Protein AF-A0A7C3L0Z0-F1 (afdb_monomer_lite)

Secondary structure (DSSP, 8-state):
--------TTT--GGGT--HHHHH-SSTTSEEEETTTTEEEE-TTT-----HHHHH-

pLDDT: mean 92.77, std 5.82, range [55.09, 96.06]

Sequence (57 aa):
MYNVAFVQDEKCVAQKGCRLCIMYCPEADCIKLDTRKMKAYVVIEKCKGCELCVVVC

Radius of gyration: 10.54 Å; chains: 1; bounding box: 23×23×33 Å

Foldseek 3Di:
DADFDFDDLVPFPLVVPDCFLVVQPPFHPQWDQDPVSSGIGGPRVRGPNPCRSVVRD

Structure (mmCIF, N/CA/C/O backbone):
data_AF-A0A7C3L0Z0-F1
#
_entry.id   AF-A0A7C3L0Z0-F1
#
loop_
_atom_site.group_PDB
_atom_site.id
_atom_site.type_symbol
_atom_site.label_atom_id
_atom_site.label_alt_id
_atom_site.label_comp_id
_atom_site.label_asym_id
_atom_site.label_entity_id
_atom_site.label_seq_id
_atom_site.pdbx_PDB_ins_code
_atom_site.Cartn_x
_atom_site.Cartn_y
_atom_site.Cartn_z
_atom_site.occupancy
_atom_site.B_iso_or_equiv
_atom_site.auth_seq_id
_atom_site.auth_comp_id
_atom_site.auth_asym_id
_atom_site.auth_atom_id
_atom_site.pdbx_PDB_model_num
ATOM 1 N N . MET A 1 1 ? 1.503 -3.738 -20.781 1.00 55.09 1 MET A N 1
ATOM 2 C CA . MET A 1 1 ? 0.609 -3.797 -19.607 1.00 55.09 1 MET A CA 1
ATOM 3 C C . MET A 1 1 ? 1.437 -4.292 -18.441 1.00 55.09 1 MET A C 1
ATOM 5 O O . MET A 1 1 ? 2.012 -5.362 -18.569 1.00 55.09 1 MET A O 1
ATOM 9 N N . TYR A 1 2 ? 1.578 -3.507 -17.378 1.00 74.56 2 TYR A N 1
ATOM 10 C CA . TYR A 1 2 ? 2.179 -3.980 -16.131 1.00 74.56 2 TYR A CA 1
ATOM 11 C C . TYR A 1 2 ? 1.092 -4.020 -15.057 1.00 74.56 2 TYR A C 1
ATOM 13 O O . TYR A 1 2 ? 0.155 -3.220 -15.096 1.00 74.56 2 TYR A O 1
ATOM 21 N N . ASN A 1 3 ? 1.194 -4.979 -14.139 1.00 87.31 3 ASN A N 1
ATOM 22 C CA . ASN A 1 3 ? 0.279 -5.084 -13.010 1.00 87.31 3 ASN A CA 1
ATOM 23 C C . ASN A 1 3 ? 0.498 -3.891 -12.072 1.00 87.31 3 ASN A C 1
ATOM 25 O O . ASN A 1 3 ? 1.637 -3.512 -11.793 1.00 87.31 3 ASN A O 1
ATOM 29 N N 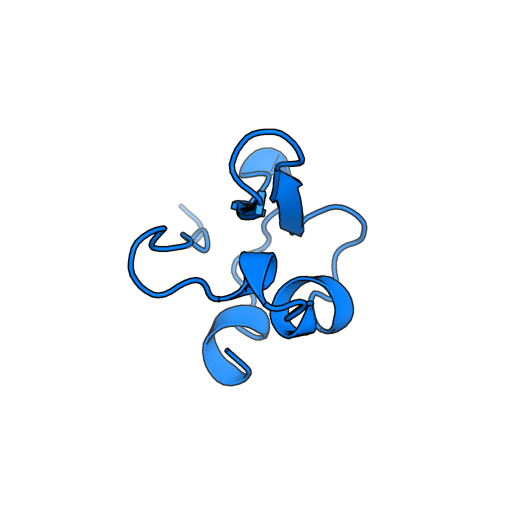. VAL A 1 4 ? -0.591 -3.303 -11.582 1.00 92.75 4 VAL A N 1
ATOM 30 C CA . VAL A 1 4 ? -0.557 -2.188 -10.628 1.00 92.75 4 VAL A CA 1
ATOM 31 C C . VAL A 1 4 ? -1.217 -2.638 -9.336 1.00 92.75 4 VAL A C 1
ATOM 33 O O . VAL A 1 4 ? -2.302 -3.215 -9.352 1.00 92.75 4 VAL A O 1
ATOM 36 N N . ALA A 1 5 ? -0.557 -2.366 -8.211 1.00 94.06 5 ALA A N 1
ATOM 37 C CA . ALA A 1 5 ? -1.106 -2.662 -6.897 1.00 94.06 5 ALA A CA 1
ATOM 38 C C . ALA A 1 5 ? -2.334 -1.783 -6.603 1.00 94.06 5 ALA A C 1
ATOM 40 O O . ALA A 1 5 ? -2.351 -0.591 -6.916 1.00 94.06 5 ALA A O 1
ATOM 41 N N . PHE A 1 6 ? -3.338 -2.361 -5.946 1.00 94.50 6 PHE A N 1
ATOM 42 C CA . PHE A 1 6 ? -4.561 -1.673 -5.537 1.00 94.50 6 PHE A CA 1
ATOM 43 C C . PHE A 1 6 ? -4.822 -1.907 -4.048 1.00 94.50 6 PHE A C 1
ATOM 45 O O . PHE A 1 6 ? -4.768 -3.042 -3.575 1.00 94.50 6 PHE A O 1
ATOM 52 N N . VAL A 1 7 ? -5.113 -0.837 -3.307 1.00 94.75 7 VAL A N 1
ATOM 53 C CA . VAL A 1 7 ? -5.461 -0.926 -1.884 1.00 94.75 7 VAL A CA 1
ATOM 54 C C . VAL A 1 7 ? -6.977 -0.994 -1.750 1.00 94.75 7 VAL A C 1
ATOM 56 O O . VAL A 1 7 ? -7.690 -0.111 -2.214 1.00 94.75 7 VAL A O 1
ATOM 59 N N . GLN A 1 8 ? -7.470 -2.039 -1.084 1.00 95.44 8 GLN A N 1
ATOM 60 C CA . GLN A 1 8 ? -8.877 -2.145 -0.705 1.00 95.44 8 GLN A CA 1
ATOM 61 C C . GLN A 1 8 ? -9.119 -1.358 0.590 1.00 95.44 8 GLN A C 1
ATOM 63 O O . GLN A 1 8 ? -8.665 -1.770 1.663 1.00 95.44 8 GLN A O 1
ATOM 68 N N . ASP A 1 9 ? -9.854 -0.245 0.500 1.00 93.75 9 ASP A N 1
ATOM 69 C CA . ASP A 1 9 ? -10.140 0.652 1.634 1.00 93.75 9 ASP A CA 1
ATOM 70 C C . ASP A 1 9 ? -10.758 -0.086 2.837 1.00 93.75 9 ASP A C 1
ATOM 72 O O . ASP A 1 9 ? -10.447 0.230 3.990 1.00 93.75 9 ASP A O 1
ATOM 76 N N . GLU A 1 10 ? -11.577 -1.109 2.579 1.00 94.75 10 GLU A N 1
ATOM 77 C CA . GLU A 1 10 ? -12.243 -1.938 3.593 1.00 94.75 10 GLU A CA 1
ATOM 78 C C . GLU A 1 10 ? -11.261 -2.752 4.446 1.00 94.75 10 GLU A C 1
ATOM 80 O O . GLU A 1 10 ? -11.464 -2.905 5.650 1.00 94.75 10 GLU A O 1
ATOM 85 N N . LYS A 1 11 ? -10.166 -3.233 3.846 1.00 94.56 11 LYS A N 1
ATOM 86 C CA . LYS A 1 11 ? -9.151 -4.057 4.526 1.00 94.56 11 LYS A CA 1
ATOM 87 C C . LYS A 1 11 ? -8.002 -3.236 5.093 1.00 94.56 11 LYS A C 1
ATOM 89 O O . LYS A 1 11 ? -7.317 -3.670 6.015 1.00 94.56 11 LYS A O 1
ATOM 94 N N . CYS A 1 12 ? -7.776 -2.041 4.557 1.00 95.31 12 CYS A N 1
ATOM 95 C CA . CYS A 1 12 ? -6.696 -1.183 5.009 1.00 95.31 12 CYS A CA 1
ATOM 96 C C . CYS A 1 12 ? -6.931 -0.728 6.463 1.00 95.31 12 CYS A C 1
ATOM 98 O O . CYS A 1 12 ? -7.974 -0.163 6.803 1.00 95.31 12 CYS A O 1
ATOM 100 N N . VAL A 1 13 ? -5.936 -0.943 7.327 1.00 95.25 13 VAL A N 1
ATOM 101 C CA . VAL A 1 13 ? -5.939 -0.522 8.742 1.00 95.25 13 VAL A CA 1
ATOM 102 C C . VAL A 1 13 ? -4.975 0.637 9.015 1.00 95.25 13 VAL A C 1
ATOM 104 O O . VAL A 1 13 ? -4.547 0.843 10.152 1.00 95.25 13 VAL A O 1
ATOM 107 N N . ALA A 1 14 ? -4.626 1.420 7.990 1.00 94.06 14 ALA A N 1
ATOM 108 C CA . ALA A 1 14 ? -3.734 2.574 8.130 1.00 94.06 14 ALA A CA 1
ATOM 109 C C . ALA A 1 14 ? -4.256 3.619 9.137 1.00 94.06 14 ALA A C 1
ATOM 111 O O . ALA A 1 14 ? -3.460 4.255 9.827 1.00 94.06 14 ALA A O 1
ATOM 112 N N . GLN A 1 15 ? -5.576 3.697 9.340 1.00 93.25 15 GLN A N 1
ATOM 113 C CA . GLN A 1 15 ? -6.211 4.520 10.373 1.00 93.25 15 GLN A CA 1
ATOM 114 C C . GLN A 1 15 ? -5.837 4.112 11.805 1.00 93.25 15 GLN A C 1
ATOM 116 O O . GLN A 1 15 ? -5.852 4.947 12.702 1.00 93.25 15 GLN A O 1
ATOM 121 N N . LYS A 1 16 ? -5.461 2.845 12.023 1.00 92.69 16 LYS A N 1
ATOM 122 C CA . LYS A 1 16 ? -4.939 2.340 13.306 1.00 92.69 16 LYS A CA 1
ATOM 123 C C . LYS A 1 16 ? -3.422 2.516 13.431 1.00 92.69 16 LYS A C 1
ATOM 125 O O . LYS A 1 16 ? -2.838 2.124 14.433 1.00 92.69 16 LYS A O 1
ATOM 130 N N . GLY A 1 17 ? -2.780 3.083 12.412 1.00 92.00 17 GLY A N 1
ATOM 131 C CA . GLY A 1 17 ? -1.353 3.358 12.399 1.00 92.00 17 GLY A CA 1
ATOM 132 C C . GLY A 1 17 ? -0.483 2.335 11.664 1.00 92.00 17 GLY A C 1
ATOM 133 O O . GLY A 1 17 ? 0.735 2.354 11.835 1.00 92.00 17 GLY A O 1
ATOM 134 N N . CYS A 1 18 ? -1.056 1.469 10.826 1.00 94.69 18 CYS A N 1
ATOM 135 C CA . CYS A 1 18 ? -0.260 0.616 9.942 1.00 94.69 18 CYS A CA 1
ATOM 136 C C . CYS A 1 18 ? 0.409 1.442 8.824 1.00 94.69 18 CYS A C 1
ATOM 138 O O . CYS A 1 18 ? -0.250 2.254 8.175 1.00 94.69 18 CYS A O 1
ATOM 140 N N . ARG A 1 19 ? 1.712 1.227 8.590 1.00 93.50 19 ARG A N 1
ATOM 141 C CA . ARG A 1 19 ? 2.480 1.799 7.460 1.00 93.50 1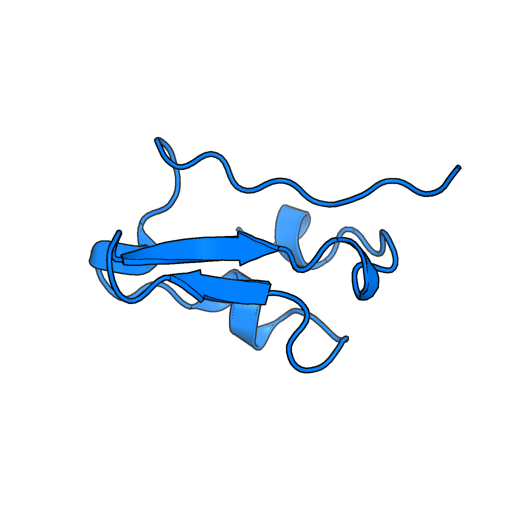9 ARG A CA 1
ATOM 142 C C . ARG A 1 19 ? 3.356 0.761 6.740 1.00 93.50 19 ARG A C 1
ATOM 144 O O . ARG A 1 19 ? 4.296 1.134 6.049 1.00 93.50 19 ARG A O 1
ATOM 151 N N . LEU A 1 20 ? 3.062 -0.534 6.891 1.00 93.50 20 LEU A N 1
ATOM 152 C CA . LEU A 1 20 ? 3.898 -1.625 6.363 1.00 93.50 20 LEU A CA 1
ATOM 153 C C . LEU A 1 20 ? 4.115 -1.512 4.850 1.00 93.50 20 LEU A C 1
ATOM 155 O O . LEU A 1 20 ? 5.250 -1.405 4.404 1.00 93.50 20 LEU A O 1
ATOM 159 N N . CYS A 1 21 ? 3.040 -1.435 4.064 1.00 94.44 21 CYS A N 1
ATOM 160 C CA . CYS A 1 21 ? 3.141 -1.329 2.608 1.00 94.44 21 CYS A CA 1
ATOM 161 C C . CYS A 1 21 ? 3.893 -0.070 2.135 1.00 94.44 21 CYS A C 1
ATOM 163 O O . CYS A 1 21 ? 4.593 -0.134 1.130 1.00 94.44 21 CYS A O 1
ATOM 165 N N . ILE A 1 22 ? 3.798 1.044 2.872 1.00 94.12 22 ILE A N 1
ATOM 166 C CA . ILE A 1 22 ? 4.532 2.288 2.580 1.00 94.12 22 ILE A CA 1
ATOM 167 C C . ILE A 1 22 ? 6.033 2.093 2.829 1.00 94.12 22 ILE A C 1
ATOM 169 O O . ILE A 1 22 ? 6.844 2.508 2.011 1.00 94.12 22 ILE A O 1
ATOM 173 N N . MET A 1 23 ? 6.397 1.440 3.935 1.00 92.69 23 MET A N 1
ATOM 174 C CA . MET A 1 23 ? 7.793 1.216 4.334 1.00 92.69 23 MET A CA 1
ATOM 175 C C . MET A 1 23 ? 8.505 0.175 3.462 1.00 92.69 23 MET A C 1
ATOM 177 O O . MET A 1 23 ? 9.695 0.302 3.204 1.00 92.69 23 MET A O 1
ATOM 181 N N . TYR A 1 24 ? 7.786 -0.864 3.032 1.00 93.06 24 TYR A N 1
ATOM 182 C CA . TYR A 1 24 ? 8.345 -1.982 2.265 1.00 93.06 24 TYR A CA 1
ATOM 183 C C . TYR A 1 24 ? 8.339 -1.761 0.753 1.00 93.06 24 TYR A C 1
ATOM 185 O O . TYR A 1 24 ? 8.927 -2.556 0.019 1.00 93.06 24 TYR A O 1
ATOM 193 N N . CYS A 1 25 ? 7.659 -0.725 0.259 1.00 94.75 25 CYS A N 1
ATOM 194 C CA . CYS A 1 25 ? 7.705 -0.431 -1.163 1.00 94.75 25 CYS A CA 1
ATOM 195 C C . CYS A 1 25 ? 9.127 0.027 -1.537 1.00 94.75 25 CYS A C 1
ATOM 197 O O . CYS A 1 25 ? 9.609 1.001 -0.961 1.00 94.75 25 CYS A O 1
ATOM 199 N N . PRO A 1 26 ? 9.801 -0.630 -2.499 1.00 93.69 26 PRO A N 1
ATOM 200 C CA . PRO A 1 26 ? 11.146 -0.227 -2.915 1.00 93.69 26 PRO A CA 1
ATOM 201 C C . PRO A 1 26 ? 11.145 1.104 -3.681 1.00 93.69 26 PRO A C 1
ATOM 203 O O . PRO A 1 26 ? 12.179 1.753 -3.797 1.00 93.69 26 PRO A O 1
ATOM 206 N N . GLU A 1 27 ? 9.991 1.501 -4.222 1.00 94.38 27 GLU A N 1
ATOM 207 C CA . GLU A 1 27 ? 9.8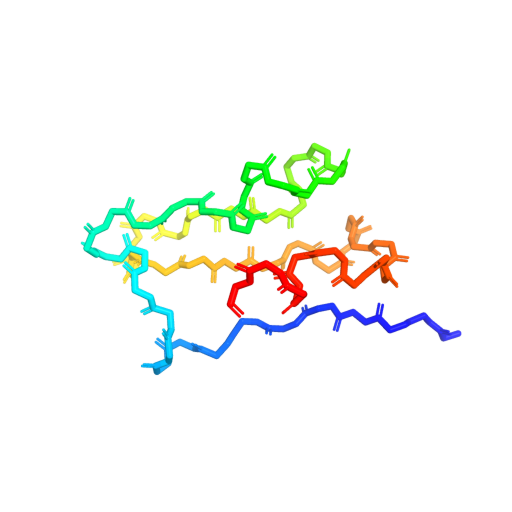22 2.742 -4.966 1.00 94.38 27 GLU A CA 1
ATOM 208 C C . GLU A 1 27 ? 9.390 3.868 -4.023 1.00 94.38 27 GLU A C 1
ATOM 210 O O . GLU A 1 27 ? 8.322 3.820 -3.396 1.00 94.38 27 GLU A O 1
ATOM 215 N N . ALA A 1 28 ? 10.208 4.917 -3.965 1.00 91.44 28 ALA A N 1
ATOM 216 C CA . ALA A 1 28 ? 9.948 6.068 -3.120 1.00 91.44 28 ALA A CA 1
ATOM 217 C C . ALA A 1 28 ? 8.645 6.765 -3.532 1.00 91.44 28 ALA A C 1
ATOM 219 O O . ALA A 1 28 ? 8.378 7.023 -4.712 1.00 91.44 28 ALA A O 1
ATOM 220 N N . ASP A 1 29 ? 7.829 7.113 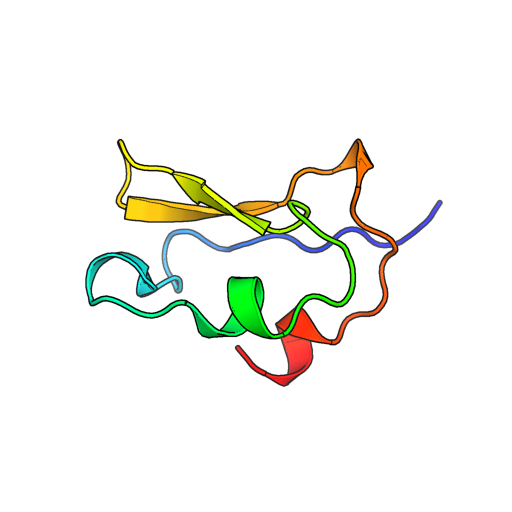-2.534 1.00 92.44 29 ASP A N 1
ATOM 221 C CA . ASP A 1 29 ? 6.561 7.817 -2.737 1.00 92.44 29 ASP A CA 1
ATOM 222 C C . ASP A 1 29 ? 5.543 7.064 -3.623 1.00 92.44 29 ASP A C 1
ATOM 224 O O . ASP A 1 29 ? 4.593 7.680 -4.112 1.00 92.44 29 ASP A O 1
ATOM 228 N N . CYS A 1 30 ? 5.710 5.754 -3.845 1.00 95.44 30 CYS A N 1
ATOM 229 C CA . CYS A 1 30 ? 4.762 4.959 -4.630 1.00 95.44 30 CYS A CA 1
ATOM 230 C C . CYS A 1 30 ? 3.473 4.646 -3.861 1.00 95.44 30 CYS A C 1
ATOM 232 O O . CYS A 1 30 ? 2.402 4.580 -4.462 1.00 95.44 30 CYS A O 1
ATOM 234 N N . ILE A 1 31 ? 3.552 4.447 -2.545 1.00 95.75 31 ILE A N 1
ATOM 235 C CA . ILE A 1 31 ? 2.386 4.217 -1.686 1.00 95.75 31 ILE A CA 1
ATOM 236 C C . ILE A 1 31 ? 2.370 5.308 -0.629 1.00 95.75 31 ILE A C 1
ATOM 238 O O . ILE A 1 31 ? 3.374 5.546 0.039 1.00 95.75 31 ILE A O 1
ATOM 242 N N . LYS A 1 32 ? 1.236 5.991 -0.489 1.00 95.50 32 LYS A N 1
ATOM 243 C CA . LYS A 1 32 ? 1.090 7.143 0.404 1.00 95.50 32 LYS A CA 1
ATOM 244 C C . LYS A 1 32 ? -0.125 6.992 1.295 1.00 95.50 32 LYS A C 1
ATOM 246 O O . LYS A 1 32 ? -1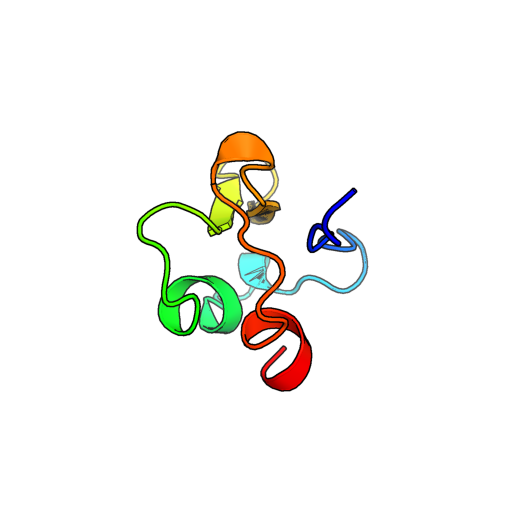.069 6.284 0.964 1.00 95.50 32 LYS A O 1
ATOM 251 N N . LEU A 1 33 ? -0.101 7.683 2.430 1.00 95.38 33 LEU A N 1
ATOM 252 C CA . LEU A 1 33 ? -1.262 7.816 3.297 1.00 95.38 33 LEU A CA 1
ATOM 253 C C . LEU A 1 33 ? -2.130 8.976 2.799 1.00 95.38 33 LEU A C 1
ATOM 255 O O . LEU A 1 33 ? -1.664 10.112 2.722 1.00 95.38 33 LEU A O 1
ATOM 259 N N . ASP A 1 34 ? -3.390 8.700 2.489 1.00 95.12 34 ASP A N 1
ATOM 260 C CA . ASP A 1 34 ? -4.417 9.725 2.347 1.00 95.12 34 ASP A CA 1
ATOM 261 C C . ASP A 1 34 ? -4.759 10.246 3.746 1.00 95.12 34 ASP A C 1
ATOM 263 O O . ASP A 1 34 ? -5.316 9.522 4.573 1.00 95.12 34 ASP A O 1
ATOM 267 N N . THR A 1 35 ? -4.413 11.501 4.026 1.00 92.19 35 THR A N 1
ATOM 268 C CA . THR A 1 35 ? -4.646 12.141 5.328 1.00 92.19 35 THR A CA 1
ATOM 269 C C . THR A 1 35 ? -6.113 12.479 5.583 1.00 92.19 35 THR A C 1
ATOM 271 O O . THR A 1 35 ? -6.481 12.722 6.729 1.00 92.19 35 THR A O 1
ATOM 274 N N . ARG A 1 36 ? -6.970 12.474 4.553 1.00 93.00 36 ARG A N 1
ATOM 275 C CA . ARG A 1 36 ? -8.413 12.724 4.694 1.00 93.00 36 ARG A CA 1
ATOM 276 C C . ARG A 1 36 ? -9.149 11.455 5.100 1.00 93.00 36 ARG A C 1
ATOM 278 O O . ARG A 1 36 ? -9.984 11.485 5.996 1.00 93.00 36 ARG A O 1
ATOM 285 N N . LYS A 1 37 ? -8.836 10.337 4.437 1.00 92.50 37 LYS A N 1
ATOM 286 C CA . LYS A 1 37 ? -9.467 9.030 4.695 1.00 92.50 37 LYS A CA 1
ATOM 287 C C . LYS A 1 37 ? -8.731 8.195 5.739 1.00 92.50 37 LYS A C 1
ATOM 289 O O . LYS A 1 37 ? -9.288 7.225 6.247 1.00 92.50 37 LYS A O 1
ATOM 294 N N . MET A 1 38 ? -7.479 8.544 6.034 1.00 94.25 38 MET A N 1
ATOM 295 C CA . MET A 1 38 ? -6.550 7.735 6.825 1.00 94.25 38 MET A CA 1
ATOM 296 C C . MET A 1 38 ? -6.358 6.327 6.235 1.00 94.25 38 MET A C 1
ATOM 298 O O . MET A 1 38 ? -6.289 5.334 6.960 1.00 94.25 38 MET A O 1
ATOM 302 N N . LYS A 1 39 ? -6.279 6.238 4.902 1.00 95.56 39 LYS A N 1
ATOM 303 C CA . LYS A 1 39 ? -6.106 4.995 4.128 1.00 95.56 39 LYS A CA 1
ATOM 304 C C . LYS A 1 39 ? -4.888 5.101 3.222 1.00 95.56 39 LYS A C 1
ATOM 306 O O . LYS A 1 39 ? -4.544 6.191 2.780 1.00 95.56 39 LYS A O 1
ATOM 311 N N . ALA A 1 40 ? -4.216 3.984 2.968 1.00 96.00 40 ALA A N 1
ATOM 312 C CA . ALA A 1 40 ? -3.116 3.965 2.010 1.00 96.00 40 ALA A CA 1
ATOM 313 C C . ALA A 1 40 ? -3.659 3.979 0.572 1.00 96.00 40 ALA A C 1
ATOM 315 O O . ALA A 1 40 ? -4.667 3.337 0.294 1.00 96.00 40 ALA A O 1
ATOM 316 N N . TYR A 1 41 ? -2.979 4.664 -0.342 1.00 95.94 41 TYR A N 1
ATOM 317 C CA . TYR A 1 41 ? -3.276 4.631 -1.773 1.00 95.94 41 TYR A CA 1
ATOM 318 C C . TYR A 1 41 ? -1.991 4.483 -2.585 1.00 95.94 41 TYR A C 1
ATOM 320 O O . TYR A 1 41 ? -0.905 4.864 -2.140 1.00 95.94 41 TYR A O 1
ATOM 328 N N . VAL A 1 42 ? -2.121 3.914 -3.782 1.00 95.69 42 VAL A N 1
ATOM 329 C CA . VAL A 1 42 ? -1.006 3.685 -4.707 1.00 95.69 42 VAL A CA 1
ATOM 330 C C . VAL A 1 42 ? -0.991 4.785 -5.761 1.00 95.69 42 VAL A C 1
ATOM 332 O O . VAL A 1 42 ? -2.008 5.073 -6.390 1.00 95.69 42 VAL A O 1
ATOM 335 N N . VAL A 1 43 ? 0.177 5.380 -5.979 1.00 96.06 43 VAL A N 1
ATOM 336 C CA . VAL A 1 43 ? 0.436 6.283 -7.100 1.00 96.06 43 VAL A CA 1
ATOM 337 C C . VAL A 1 43 ? 0.712 5.425 -8.333 1.00 96.06 43 VAL A C 1
ATOM 339 O O . VAL A 1 43 ? 1.801 4.873 -8.496 1.00 96.06 43 VAL A O 1
ATOM 342 N N . ILE A 1 44 ? -0.296 5.287 -9.193 1.00 93.38 44 ILE A N 1
ATOM 343 C CA . ILE A 1 44 ? -0.306 4.360 -10.340 1.00 93.38 44 ILE A CA 1
ATOM 344 C C . ILE A 1 44 ? 0.899 4.571 -11.271 1.00 93.38 44 ILE A C 1
ATOM 346 O O . ILE A 1 44 ? 1.509 3.603 -11.722 1.00 93.38 44 ILE A O 1
ATOM 350 N N . GLU A 1 45 ? 1.292 5.824 -11.503 1.00 92.75 45 GLU A N 1
ATOM 351 C CA . GLU A 1 45 ? 2.417 6.195 -12.377 1.00 92.75 45 GLU A CA 1
ATOM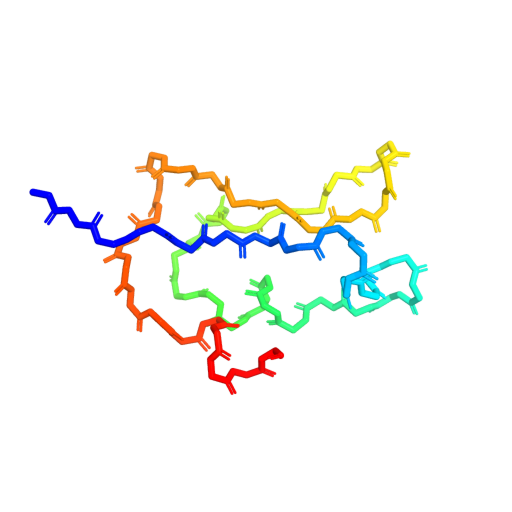 352 C C . GLU A 1 45 ? 3.784 5.746 -11.834 1.00 92.75 45 GLU A C 1
ATOM 354 O O . GLU A 1 45 ? 4.741 5.588 -12.593 1.00 92.75 45 GLU A O 1
ATOM 359 N N . LYS A 1 46 ? 3.881 5.517 -10.519 1.00 93.56 46 LYS A N 1
ATOM 360 C CA . LYS A 1 46 ? 5.111 5.071 -9.853 1.00 93.56 46 LYS A CA 1
ATOM 361 C C . LYS A 1 46 ? 5.168 3.560 -9.657 1.00 93.56 46 LYS A C 1
ATOM 363 O O . LYS A 1 46 ? 6.256 3.001 -9.563 1.00 93.56 46 LYS A O 1
ATOM 368 N N . CYS A 1 47 ? 4.023 2.884 -9.618 1.00 94.19 47 CYS A N 1
ATOM 369 C CA . CYS A 1 47 ? 3.976 1.452 -9.351 1.00 94.19 47 CYS A CA 1
ATOM 370 C C . CYS A 1 47 ? 4.700 0.652 -10.444 1.00 94.19 47 CYS A C 1
ATOM 372 O O . CYS A 1 47 ? 4.367 0.754 -11.620 1.00 94.19 47 CYS A O 1
ATOM 374 N N . LYS A 1 48 ? 5.675 -0.175 -10.049 1.00 92.50 48 LYS A N 1
ATOM 375 C CA . LYS A 1 48 ? 6.431 -1.060 -10.957 1.00 92.50 48 LYS A CA 1
ATOM 376 C C . LYS A 1 48 ? 5.911 -2.500 -11.003 1.00 92.50 48 LYS A C 1
ATOM 378 O O . LYS A 1 48 ? 6.508 -3.329 -11.675 1.00 92.50 48 LYS A O 1
ATOM 383 N N . GLY A 1 49 ? 4.839 -2.811 -10.268 1.00 93.00 49 GLY A N 1
ATOM 384 C CA . GLY A 1 49 ? 4.262 -4.159 -10.240 1.00 93.00 49 GLY A CA 1
ATOM 385 C C . GLY A 1 49 ? 5.163 -5.225 -9.607 1.00 93.00 49 GLY A C 1
ATOM 386 O O . GLY A 1 49 ? 5.112 -6.371 -10.021 1.00 93.00 49 GLY A O 1
ATOM 387 N N . CYS A 1 50 ? 5.998 -4.861 -8.624 1.00 93.25 50 CYS A N 1
ATOM 388 C CA . CYS A 1 50 ? 6.925 -5.789 -7.954 1.00 93.25 50 CYS A CA 1
ATOM 389 C C . CYS A 1 50 ? 6.281 -6.683 -6.878 1.00 93.25 50 CYS A C 1
ATOM 391 O O . CYS A 1 50 ? 6.964 -7.526 -6.311 1.00 93.25 50 CYS A O 1
ATOM 393 N N . GLU A 1 51 ? 5.007 -6.450 -6.545 1.00 93.12 51 GLU A N 1
ATOM 394 C CA . GLU A 1 51 ? 4.183 -7.256 -5.621 1.00 93.12 51 GLU A CA 1
ATOM 395 C C . GLU A 1 51 ? 4.672 -7.365 -4.161 1.00 93.12 51 GLU A C 1
ATOM 397 O O . GLU A 1 51 ? 3.948 -7.878 -3.312 1.00 93.12 51 GLU A O 1
ATOM 402 N N . LEU A 1 52 ? 5.822 -6.784 -3.805 1.00 93.06 52 LEU A N 1
ATOM 403 C CA . LEU A 1 52 ? 6.367 -6.800 -2.437 1.00 93.06 52 LEU A CA 1
ATOM 404 C C . LEU A 1 52 ? 5.385 -6.263 -1.385 1.00 93.06 52 LEU A C 1
ATOM 406 O O . LEU A 1 52 ? 5.254 -6.825 -0.299 1.00 93.06 52 LEU A O 1
ATOM 410 N N . CYS A 1 53 ? 4.656 -5.193 -1.714 1.00 93.75 53 CYS A N 1
ATOM 411 C CA . CYS A 1 53 ? 3.660 -4.610 -0.818 1.00 93.75 53 CYS A CA 1
ATOM 412 C C . CYS A 1 53 ? 2.417 -5.494 -0.617 1.00 93.75 53 CYS A C 1
ATOM 414 O O . CYS A 1 53 ? 1.731 -5.314 0.384 1.00 93.75 53 CYS A O 1
ATOM 416 N N . VAL A 1 54 ? 2.132 -6.421 -1.539 1.00 93.25 54 VAL A N 1
ATOM 417 C CA . VAL A 1 54 ? 1.022 -7.386 -1.446 1.00 93.25 54 VAL A CA 1
ATOM 418 C C . VAL A 1 54 ? 1.423 -8.581 -0.586 1.00 93.25 54 VAL A C 1
ATOM 420 O O . VAL A 1 54 ? 0.603 -9.097 0.158 1.00 93.25 54 VAL A O 1
ATOM 423 N N . VAL A 1 55 ? 2.690 -8.998 -0.644 1.00 93.00 55 VAL A N 1
ATOM 424 C CA . VAL A 1 55 ? 3.202 -10.117 0.165 1.00 93.00 55 VAL A CA 1
ATOM 425 C C . VAL A 1 55 ? 3.263 -9.765 1.656 1.00 93.00 55 VAL A C 1
ATOM 427 O O . VAL A 1 55 ? 3.048 -10.628 2.501 1.00 93.00 55 VAL A O 1
ATOM 430 N N . VAL A 1 56 ? 3.568 -8.508 1.992 1.00 92.56 56 VAL A N 1
ATOM 431 C CA . VAL A 1 56 ? 3.759 -8.070 3.387 1.00 92.56 56 VAL A CA 1
ATOM 432 C C . VAL A 1 56 ? 2.478 -7.589 4.087 1.00 92.56 56 VAL A C 1
ATOM 434 O O . VAL A 1 56 ? 2.487 -7.446 5.310 1.00 92.56 56 VAL A O 1
ATOM 437 N N . CYS A 1 57 ? 1.415 -7.263 3.342 1.00 91.56 57 CYS A N 1
ATOM 438 C CA . CYS A 1 57 ? 0.234 -6.551 3.850 1.00 91.56 57 CYS A CA 1
ATOM 439 C C . CYS A 1 57 ? -1.016 -7.429 3.935 1.00 91.56 57 CYS A C 1
ATOM 441 O O . CYS A 1 57 ? -1.226 -8.265 3.034 1.00 91.56 57 CYS A O 1
#